Protein AF-A0A6P0I7K1-F1 (afdb_monomer)

pLDDT: mean 80.72, std 12.75, range [43.94, 95.06]

Solvent-accessible surface area (backbone atoms only — not comparable to full-atom values): 6770 Å² total; per-residue (Å²): 132,90,83,74,76,54,41,80,51,86,54,91,37,65,78,42,95,70,27,86,40,52,50,43,31,35,32,79,41,82,53,96,94,42,81,44,78,50,75,46,79,45,65,73,57,93,72,68,63,41,82,54,90,97,39,82,40,68,30,64,71,63,55,53,64,35,42,68,61,74,46,68,66,70,80,40,59,59,54,46,46,39,50,54,33,46,75,72,73,40,72,49,79,89,34,74,62,64,74,57,56,68,85,71,73,82,120

F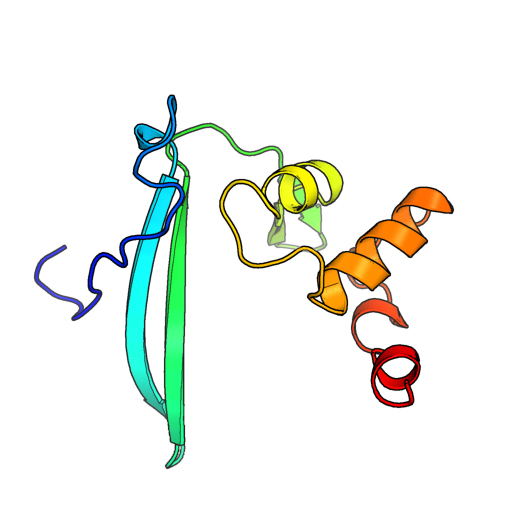oldseek 3Di:
DVPDQWDWDDDPQCPDVVNVQKTKTWDWDDDPNDIDIDIDIDGPDDFDWDDDPPDTHGQLVSVLVCAPNPDDHCPPLLSVQCVVCVVVVHHSVVDPCSVVSVVVVPD

Radius of gyration: 16.02 Å; Cα contacts (8 Å, |Δi|>4): 113; chains: 1; bounding box: 46×35×35 Å

Nearest PDB structures (foldseek):
  5dpq-assembly1_B  TM=4.638E-01  e=3.036E+00  Homo sapiens
  6on7-assembly1_B  TM=4.688E-01  e=3.896E+00  Homo sapiens
  6vis-assembly1_A  TM=4.528E-01  e=4.146E+00  Homo sapiens
  4azr-assembly1_B  TM=5.007E-01  e=5.661E+00  Homo sapiens

Mean predicted aligned error: 8.36 Å

Structure (mmCIF, N/CA/C/O backbone):
data_AF-A0A6P0I7K1-F1
#
_entry.id   AF-A0A6P0I7K1-F1
#
loop_
_atom_site.group_PDB
_atom_site.id
_atom_site.type_symbol
_atom_site.label_atom_id
_atom_site.label_alt_id
_atom_site.label_comp_id
_atom_site.label_asym_id
_atom_site.label_entity_id
_atom_site.label_seq_id
_atom_site.pdbx_PDB_ins_code
_atom_site.Cartn_x
_atom_site.Cartn_y
_atom_site.Cartn_z
_atom_site.occupancy
_atom_site.B_iso_or_equiv
_atom_site.auth_seq_id
_atom_site.auth_comp_id
_atom_site.auth_asym_id
_atom_site.auth_atom_id
_atom_site.pdbx_PDB_model_num
ATOM 1 N N . MET A 1 1 ? 24.216 1.024 4.345 1.00 49.28 1 MET A N 1
ATOM 2 C CA . MET A 1 1 ? 23.669 0.496 3.074 1.00 49.28 1 MET A CA 1
ATOM 3 C C . MET A 1 1 ? 24.396 1.070 1.844 1.00 49.28 1 MET A C 1
ATOM 5 O O . MET A 1 1 ? 23.764 1.685 1.002 1.00 49.28 1 MET A O 1
ATOM 9 N N . LYS A 1 2 ? 25.719 0.882 1.702 1.00 43.94 2 LYS A N 1
ATOM 10 C CA . LYS A 1 2 ? 26.459 1.261 0.471 1.00 43.94 2 LYS A CA 1
ATOM 11 C C . LYS A 1 2 ? 26.661 0.089 -0.506 1.00 43.94 2 LYS A C 1
ATOM 13 O O . LYS A 1 2 ? 27.253 0.272 -1.555 1.00 43.94 2 LYS A O 1
ATOM 18 N N . GLN A 1 3 ? 26.186 -1.108 -0.157 1.00 48.81 3 GLN A N 1
ATOM 19 C CA . GLN A 1 3 ? 26.630 -2.366 -0.771 1.00 48.81 3 GLN A CA 1
ATOM 20 C C . GLN A 1 3 ? 25.559 -3.095 -1.600 1.00 48.81 3 GLN A C 1
ATOM 22 O O . GLN A 1 3 ? 25.826 -4.188 -2.075 1.00 48.81 3 GLN A O 1
ATOM 27 N N . GLN A 1 4 ? 24.351 -2.537 -1.768 1.00 60.28 4 GLN A N 1
ATOM 28 C CA . GLN A 1 4 ? 23.244 -3.250 -2.434 1.00 60.28 4 GLN A CA 1
ATOM 29 C C . GLN A 1 4 ? 22.587 -2.504 -3.610 1.00 60.28 4 GLN A C 1
ATOM 31 O O . GLN A 1 4 ? 21.576 -2.986 -4.108 1.00 60.28 4 GLN A O 1
ATOM 36 N N . GLU A 1 5 ? 23.148 -1.390 -4.096 1.00 78.81 5 GLU A N 1
ATOM 37 C CA . GLU A 1 5 ? 22.608 -0.600 -5.235 1.00 78.81 5 GLU A CA 1
ATOM 38 C C . GLU A 1 5 ? 21.158 -0.105 -5.040 1.00 78.81 5 GLU A C 1
ATOM 40 O O . GLU A 1 5 ? 20.478 0.255 -5.994 1.00 78.81 5 GLU A O 1
ATOM 45 N N . TYR A 1 6 ? 20.661 -0.097 -3.802 1.00 85.44 6 TYR A N 1
ATOM 46 C CA . TYR A 1 6 ? 19.389 0.530 -3.467 1.00 85.44 6 TYR A CA 1
ATOM 47 C C . TYR A 1 6 ? 19.594 2.030 -3.288 1.00 85.44 6 TYR A C 1
ATOM 49 O O . TYR A 1 6 ? 20.384 2.461 -2.443 1.00 85.44 6 TYR A O 1
ATOM 57 N N . GLU A 1 7 ? 18.843 2.821 -4.042 1.00 87.00 7 GLU A N 1
ATOM 58 C CA . GLU A 1 7 ? 18.906 4.277 -3.989 1.00 87.00 7 GLU A CA 1
ATOM 59 C C . GLU A 1 7 ? 17.716 4.841 -3.221 1.00 87.00 7 GLU A C 1
ATOM 61 O O . GLU A 1 7 ? 16.569 4.415 -3.411 1.00 87.00 7 GLU A O 1
ATOM 66 N N . LYS A 1 8 ? 17.981 5.827 -2.350 1.00 85.06 8 LYS A N 1
ATOM 67 C CA . LYS A 1 8 ? 16.907 6.544 -1.660 1.00 85.06 8 LYS A CA 1
ATOM 68 C C . LYS A 1 8 ? 16.056 7.250 -2.710 1.00 85.06 8 LYS A C 1
ATOM 70 O O . LYS A 1 8 ? 16.535 8.117 -3.435 1.00 85.06 8 LYS A O 1
ATOM 75 N N . THR A 1 9 ? 14.781 6.890 -2.761 1.00 81.94 9 THR A N 1
ATOM 76 C CA . THR A 1 9 ? 13.812 7.502 -3.664 1.00 81.94 9 THR A CA 1
ATOM 77 C C . THR A 1 9 ? 13.040 8.559 -2.900 1.00 81.94 9 THR A C 1
ATOM 79 O O . THR A 1 9 ? 12.240 8.241 -2.024 1.00 81.94 9 THR A O 1
ATOM 82 N N . TRP A 1 10 ? 13.280 9.820 -3.246 1.00 78.06 10 TRP A N 1
ATOM 83 C CA . TRP A 1 10 ? 12.545 10.939 -2.676 1.00 78.06 10 TRP A CA 1
ATOM 84 C C . TRP A 1 10 ? 11.115 10.953 -3.208 1.00 78.06 10 TRP A C 1
ATOM 86 O O . TRP A 1 10 ? 10.870 10.957 -4.415 1.00 78.06 10 TRP A O 1
ATOM 96 N N . THR A 1 11 ? 10.164 10.965 -2.291 1.00 70.12 11 THR A N 1
ATOM 97 C CA . THR A 1 11 ? 8.738 11.096 -2.559 1.00 70.12 11 THR A CA 1
ATOM 98 C C . THR A 1 11 ? 8.283 12.514 -2.218 1.00 70.12 11 THR A C 1
ATOM 100 O O . THR A 1 11 ? 8.938 13.251 -1.478 1.00 70.12 11 THR A O 1
ATOM 103 N N . ARG A 1 12 ? 7.106 12.915 -2.712 1.00 67.38 12 ARG A N 1
ATOM 104 C CA . ARG A 1 12 ? 6.488 14.201 -2.332 1.00 67.38 12 ARG A CA 1
ATOM 105 C C . ARG A 1 12 ? 6.181 14.311 -0.829 1.00 67.38 12 ARG A C 1
ATOM 107 O O . ARG A 1 12 ? 5.914 15.402 -0.342 1.00 67.38 12 ARG A O 1
ATOM 114 N N . PHE A 1 13 ? 6.215 13.189 -0.114 1.00 66.44 13 PHE A N 1
ATOM 115 C CA . PHE A 1 13 ? 5.845 13.069 1.290 1.00 66.44 13 PHE A CA 1
ATOM 116 C C . PHE A 1 13 ? 7.033 13.236 2.239 1.00 66.44 13 PHE A C 1
ATOM 118 O O . PHE A 1 13 ? 6.836 13.538 3.412 1.00 66.44 13 PHE A O 1
ATOM 125 N N . ASP A 1 14 ? 8.267 13.156 1.728 1.00 70.12 14 ASP A N 1
ATOM 126 C CA . ASP A 1 14 ? 9.493 13.383 2.506 1.00 70.12 14 ASP A CA 1
ATOM 127 C C . ASP A 1 14 ? 9.588 14.810 3.091 1.00 70.12 14 ASP A C 1
ATOM 129 O O . ASP A 1 14 ? 10.398 15.069 3.980 1.00 70.12 14 ASP A O 1
ATOM 133 N N . ARG A 1 15 ? 8.757 15.747 2.611 1.00 67.44 15 ARG A N 1
ATOM 134 C CA . ARG A 1 15 ? 8.710 17.150 3.062 1.00 67.44 15 ARG A CA 1
ATOM 135 C C . ARG A 1 15 ? 7.595 17.451 4.071 1.00 67.44 15 ARG A C 1
ATOM 137 O O . ARG A 1 15 ? 7.504 18.586 4.529 1.00 67.44 15 ARG A O 1
ATOM 144 N N . LEU A 1 16 ? 6.731 16.485 4.385 1.00 65.50 16 LEU A N 1
ATOM 145 C CA . LEU A 1 16 ? 5.617 16.692 5.314 1.00 65.50 16 LEU A CA 1
ATOM 146 C C . LEU A 1 16 ? 6.073 16.541 6.778 1.00 65.50 16 LEU A C 1
ATOM 148 O O . LEU A 1 16 ? 6.974 15.747 7.054 1.00 65.50 16 LEU A O 1
ATOM 152 N N . PRO A 1 17 ? 5.453 17.253 7.738 1.00 55.19 17 PRO A N 1
ATOM 153 C CA . PRO A 1 17 ? 5.686 17.013 9.161 1.00 55.19 17 PRO A CA 1
ATOM 154 C C . PRO A 1 17 ? 5.472 15.527 9.498 1.00 55.19 17 PRO A C 1
ATOM 156 O O . PRO A 1 17 ? 4.441 14.958 9.151 1.00 55.19 17 PRO A O 1
ATOM 159 N N . GLY A 1 18 ? 6.459 14.885 10.133 1.00 59.09 18 GLY A N 1
ATOM 160 C CA . GLY A 1 18 ? 6.447 13.437 10.398 1.00 59.09 18 GLY A CA 1
ATOM 161 C C . GLY A 1 18 ? 7.107 12.564 9.318 1.00 59.09 18 GLY A C 1
ATOM 162 O O . GLY A 1 18 ? 7.113 11.340 9.455 1.00 59.09 18 GLY A O 1
ATOM 163 N N . SER A 1 19 ? 7.716 13.149 8.279 1.00 58.34 19 SER A N 1
ATOM 164 C CA . SER A 1 19 ? 8.386 12.417 7.188 1.00 58.34 19 SER A CA 1
ATOM 165 C C . SER A 1 19 ? 9.568 11.536 7.613 1.00 58.34 19 SER A C 1
ATOM 167 O O . SER A 1 19 ? 9.921 10.607 6.893 1.00 58.34 19 SER A O 1
ATOM 169 N N . ASN A 1 20 ? 10.129 11.747 8.807 1.00 60.47 20 ASN A N 1
ATOM 170 C CA . ASN A 1 20 ? 11.183 10.894 9.370 1.00 60.47 20 ASN A CA 1
ATOM 171 C C . ASN A 1 20 ? 10.700 9.476 9.735 1.00 60.47 20 ASN A C 1
ATOM 173 O O . ASN A 1 20 ? 11.513 8.626 10.085 1.00 60.47 20 ASN A O 1
ATOM 177 N N . THR A 1 21 ? 9.393 9.215 9.673 1.00 70.50 21 THR A N 1
ATOM 178 C CA . THR A 1 21 ? 8.795 7.910 10.001 1.00 70.50 21 THR A CA 1
ATOM 179 C C . THR A 1 21 ? 8.820 6.919 8.840 1.00 70.50 21 THR A C 1
ATOM 181 O O . THR A 1 21 ? 8.462 5.757 9.027 1.00 70.50 21 THR A O 1
ATOM 184 N N . PHE A 1 22 ? 9.225 7.355 7.642 1.00 76.62 22 PHE A N 1
ATOM 185 C CA . PHE A 1 22 ? 9.185 6.545 6.431 1.00 76.62 22 PHE A CA 1
ATOM 186 C C . PHE A 1 22 ? 10.388 6.811 5.525 1.00 76.62 22 PHE A C 1
ATOM 188 O O . PHE A 1 22 ? 10.861 7.938 5.397 1.00 76.62 22 PHE A O 1
ATOM 195 N N . SER A 1 23 ? 10.894 5.780 4.858 1.00 80.44 23 SER A N 1
ATOM 196 C CA . SER A 1 23 ? 11.902 5.927 3.807 1.00 80.44 23 SER A CA 1
ATOM 197 C C . SER A 1 23 ? 11.722 4.863 2.736 1.00 80.44 23 SER A C 1
ATOM 199 O O . SER A 1 23 ? 11.659 3.674 3.043 1.00 80.44 23 SER A O 1
ATOM 201 N N . ARG A 1 24 ? 11.692 5.294 1.471 1.00 84.81 24 ARG A N 1
ATOM 202 C CA . ARG A 1 24 ? 11.649 4.401 0.312 1.00 84.81 24 ARG A CA 1
ATOM 203 C C . ARG A 1 24 ? 13.018 4.288 -0.338 1.00 84.81 24 ARG A C 1
ATOM 205 O O . ARG A 1 24 ? 13.659 5.289 -0.665 1.00 84.81 24 ARG A O 1
ATOM 212 N N . TYR A 1 25 ? 13.407 3.057 -0.616 1.00 88.38 25 TYR A N 1
ATOM 213 C CA . TYR A 1 25 ? 14.562 2.728 -1.430 1.00 88.38 25 TYR A CA 1
ATOM 214 C C . TYR A 1 25 ? 14.111 1.925 -2.637 1.00 88.38 25 TYR A C 1
ATOM 216 O O . TYR A 1 25 ? 13.207 1.097 -2.532 1.00 88.38 25 TYR A O 1
ATOM 224 N N . THR A 1 26 ? 14.717 2.163 -3.794 1.00 89.75 26 THR A N 1
ATOM 225 C CA . THR A 1 26 ? 14.402 1.375 -4.986 1.00 89.75 26 THR A CA 1
ATOM 226 C C . THR A 1 26 ? 15.662 0.882 -5.665 1.00 89.75 26 THR A C 1
ATOM 228 O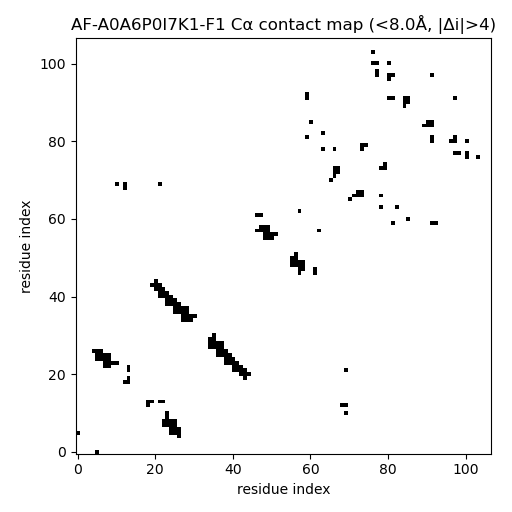 O . THR A 1 26 ? 16.725 1.489 -5.542 1.00 89.75 26 THR A O 1
ATOM 231 N N . LYS A 1 27 ? 15.533 -0.259 -6.333 1.00 90.88 27 LYS A N 1
ATOM 232 C CA . LYS A 1 27 ? 16.584 -0.878 -7.131 1.00 90.88 27 LYS A CA 1
ATOM 233 C C . LYS A 1 27 ? 15.962 -1.416 -8.410 1.00 90.88 27 LYS A C 1
ATOM 235 O O . LYS A 1 27 ? 14.898 -2.029 -8.361 1.00 90.88 27 LYS A O 1
ATOM 240 N N . ILE A 1 28 ? 16.618 -1.201 -9.542 1.00 89.56 28 ILE A N 1
ATOM 241 C CA . ILE A 1 28 ? 16.246 -1.834 -10.809 1.00 89.56 28 ILE A CA 1
ATOM 242 C C . ILE A 1 28 ? 17.126 -3.071 -10.971 1.00 89.56 28 ILE A C 1
ATOM 244 O O . ILE A 1 28 ? 18.345 -2.979 -10.851 1.00 89.56 28 ILE A O 1
ATOM 248 N N . VAL A 1 29 ? 16.512 -4.229 -11.204 1.00 90.94 29 VAL A N 1
ATOM 249 C CA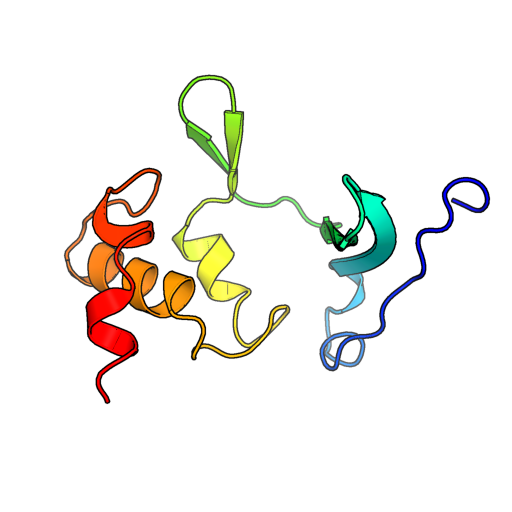 . VAL A 1 29 ? 17.210 -5.505 -11.387 1.00 90.94 29 VAL A CA 1
ATOM 250 C C . VAL A 1 29 ? 16.814 -6.139 -12.718 1.00 90.94 29 VAL A C 1
ATOM 252 O O . VAL A 1 29 ? 15.630 -6.126 -13.060 1.00 90.94 29 VAL A O 1
ATOM 255 N N . PRO A 1 30 ? 17.762 -6.703 -13.481 1.00 89.81 30 PRO A N 1
ATOM 256 C CA . PRO A 1 30 ? 17.423 -7.548 -14.612 1.00 89.81 30 PRO A CA 1
ATOM 257 C C . PRO A 1 30 ? 16.871 -8.886 -14.101 1.00 89.81 30 PRO A C 1
ATOM 259 O O . PRO A 1 30 ? 17.487 -9.536 -13.255 1.00 89.81 30 PRO A O 1
ATOM 262 N N . LEU A 1 31 ? 15.719 -9.308 -14.615 1.00 89.62 31 LEU A N 1
ATOM 263 C CA . LEU A 1 31 ? 15.101 -10.594 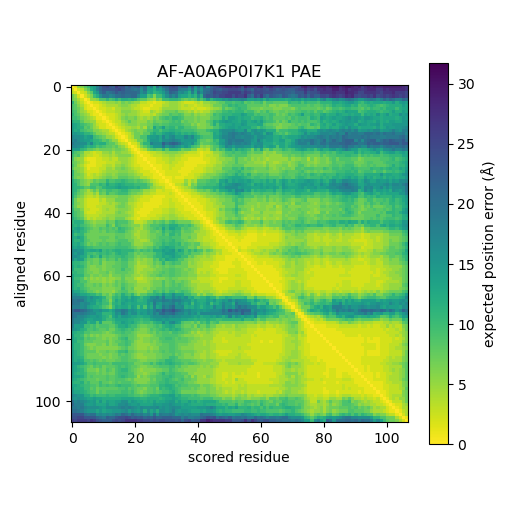-14.305 1.00 89.62 31 LEU A CA 1
ATOM 264 C C . LEU A 1 31 ? 14.455 -11.159 -15.572 1.00 89.62 31 LEU A C 1
ATOM 266 O O . LEU A 1 31 ? 13.599 -10.517 -16.165 1.00 89.62 31 LEU A O 1
ATOM 270 N N . ALA A 1 32 ? 14.872 -12.360 -15.984 1.00 87.75 32 ALA A N 1
ATOM 271 C CA . ALA A 1 32 ? 14.294 -13.089 -17.121 1.00 87.75 32 ALA A CA 1
ATOM 272 C C . ALA A 1 32 ? 14.204 -12.291 -18.447 1.00 87.75 32 ALA A C 1
ATOM 274 O O . ALA A 1 32 ? 13.278 -12.481 -19.225 1.00 87.75 32 ALA A O 1
ATOM 275 N N . GLY A 1 33 ? 15.177 -11.415 -18.721 1.00 90.31 33 GLY A N 1
ATOM 276 C CA . GLY A 1 33 ? 15.194 -10.583 -19.934 1.00 90.31 33 GLY A CA 1
ATOM 277 C C . GLY A 1 33 ? 14.415 -9.267 -19.818 1.00 90.31 33 GLY A C 1
ATOM 278 O O . GLY A 1 33 ? 14.448 -8.467 -20.748 1.00 90.31 33 GLY A O 1
ATOM 279 N N . GLU A 1 34 ? 13.787 -9.006 -18.672 1.00 91.31 34 GLU A N 1
ATOM 280 C CA . GLU A 1 34 ? 13.092 -7.756 -18.362 1.00 91.31 34 GLU A CA 1
ATOM 281 C C . GLU A 1 34 ? 13.805 -6.984 -17.243 1.00 91.31 34 GLU A C 1
ATOM 283 O O . GLU A 1 34 ? 14.671 -7.513 -16.540 1.00 91.31 34 GLU A O 1
ATOM 288 N N . THR A 1 35 ? 13.443 -5.713 -17.060 1.00 89.19 35 THR A N 1
ATOM 289 C CA . THR A 1 35 ? 13.881 -4.908 -15.916 1.00 89.19 35 THR A CA 1
ATOM 290 C C . THR A 1 35 ? 12.755 -4.794 -14.898 1.00 89.19 35 THR A C 1
ATOM 292 O O . THR A 1 35 ? 11.667 -4.299 -15.182 1.00 89.19 35 THR A O 1
ATOM 295 N N . VAL A 1 36 ? 13.024 -5.236 -13.673 1.00 89.38 36 VAL A N 1
ATOM 296 C CA . VAL A 1 36 ? 12.075 -5.182 -12.561 1.00 89.38 36 VAL A CA 1
ATOM 297 C C . VAL A 1 36 ? 12.522 -4.113 -11.576 1.00 89.38 36 VAL A C 1
ATOM 299 O O . VAL A 1 36 ? 13.687 -4.049 -11.188 1.00 89.38 36 VAL A O 1
ATOM 302 N N . LYS A 1 37 ? 11.585 -3.274 -11.133 1.00 87.69 37 LYS A N 1
ATOM 303 C CA . LYS A 1 37 ? 11.821 -2.318 -10.050 1.00 87.69 37 LYS A CA 1
ATOM 304 C C . LYS A 1 37 ? 11.431 -2.942 -8.714 1.00 87.69 37 LYS A C 1
ATOM 306 O O . LYS A 1 37 ? 10.251 -3.139 -8.437 1.00 87.69 37 LYS A O 1
ATOM 311 N N . VAL A 1 38 ? 12.417 -3.187 -7.861 1.00 88.38 38 VAL A N 1
ATOM 312 C CA . VAL A 1 38 ? 12.210 -3.575 -6.464 1.00 88.38 38 VAL A CA 1
ATOM 313 C C . VAL A 1 38 ? 12.064 -2.309 -5.627 1.00 88.38 38 VAL A C 1
ATOM 315 O O . VAL A 1 38 ? 12.891 -1.398 -5.717 1.00 88.38 38 VAL A O 1
ATOM 318 N N . MET A 1 39 ? 11.007 -2.235 -4.820 1.00 86.12 39 MET A N 1
ATOM 319 C CA . MET A 1 39 ? 10.766 -1.131 -3.889 1.00 86.12 39 MET A CA 1
ATOM 320 C C . MET A 1 39 ? 10.795 -1.657 -2.458 1.00 86.12 39 MET A C 1
ATOM 322 O O . MET A 1 39 ? 10.117 -2.632 -2.143 1.00 86.12 39 MET A O 1
ATOM 326 N N . LEU A 1 40 ? 11.582 -1.004 -1.608 1.00 85.06 40 LEU A N 1
ATOM 327 C CA . LEU A 1 40 ? 11.684 -1.278 -0.184 1.00 85.06 40 LEU A CA 1
ATOM 328 C C . LEU A 1 40 ? 11.186 -0.063 0.591 1.00 85.06 40 LEU A C 1
ATOM 330 O O . LEU A 1 40 ? 11.762 1.020 0.494 1.00 85.06 40 LEU A O 1
ATOM 334 N N . ASP A 1 41 ? 10.148 -0.284 1.383 1.00 80.12 41 ASP A N 1
ATOM 335 C CA . ASP A 1 41 ? 9.525 0.722 2.228 1.00 80.12 41 ASP A CA 1
ATOM 336 C C . ASP A 1 41 ? 9.851 0.437 3.688 1.00 80.12 41 ASP A C 1
ATOM 338 O O . ASP A 1 41 ? 9.515 -0.622 4.218 1.00 80.12 41 ASP A O 1
ATOM 342 N N . ILE A 1 42 ? 10.541 1.378 4.324 1.00 80.88 42 ILE A N 1
ATOM 343 C CA . ILE A 1 42 ? 10.992 1.265 5.707 1.00 80.88 42 ILE A CA 1
ATOM 344 C C . ILE A 1 42 ? 10.160 2.215 6.554 1.00 80.88 42 ILE A C 1
ATOM 346 O O . ILE A 1 42 ? 10.184 3.425 6.331 1.00 80.88 42 ILE A O 1
ATOM 350 N N . PHE A 1 43 ? 9.465 1.661 7.541 1.00 77.88 43 PHE A N 1
ATOM 351 C CA . PHE A 1 43 ? 8.744 2.408 8.564 1.00 77.88 43 PHE A CA 1
ATOM 352 C C . PHE A 1 43 ? 9.582 2.415 9.843 1.00 77.88 43 PHE A C 1
ATOM 354 O O . PHE A 1 43 ? 10.094 1.375 10.252 1.00 77.88 43 PHE A O 1
ATOM 361 N N . VAL A 1 44 ? 9.768 3.591 10.439 1.00 77.19 44 VAL A N 1
ATOM 362 C CA . VAL A 1 44 ? 10.548 3.769 11.681 1.00 77.19 44 VAL A CA 1
ATOM 363 C C . VAL A 1 44 ? 9.648 3.665 12.922 1.00 77.19 44 VAL A C 1
ATOM 365 O O . VAL A 1 44 ? 10.128 3.484 14.035 1.00 77.19 44 VAL A O 1
ATOM 368 N N . GLU A 1 45 ? 8.335 3.755 12.724 1.00 77.94 45 GLU A N 1
ATOM 369 C CA . GLU A 1 45 ? 7.298 3.579 13.740 1.00 77.94 45 GLU A CA 1
ATOM 370 C C . GLU A 1 45 ? 6.759 2.141 13.751 1.00 77.94 45 GLU A C 1
ATOM 372 O O . GLU A 1 45 ? 6.835 1.434 12.742 1.00 77.94 45 GLU A O 1
ATOM 377 N N . GLU A 1 46 ? 6.203 1.702 14.885 1.00 80.19 46 GLU A N 1
ATOM 378 C CA . GLU A 1 46 ? 5.477 0.433 14.927 1.00 80.19 46 GLU A CA 1
ATOM 379 C C . GLU A 1 46 ? 4.268 0.492 13.993 1.00 80.19 46 GLU A C 1
ATOM 381 O O . GLU A 1 46 ? 3.436 1.398 14.058 1.00 80.19 46 GLU A O 1
ATOM 386 N N . VAL A 1 47 ? 4.173 -0.507 13.120 1.00 83.31 47 VAL A N 1
ATOM 387 C CA . VAL A 1 47 ? 3.081 -0.643 12.164 1.00 83.31 47 VAL A CA 1
ATOM 388 C C . VAL A 1 47 ? 2.126 -1.725 12.668 1.00 83.31 47 VAL A C 1
ATOM 390 O O . VAL A 1 47 ? 2.573 -2.848 12.919 1.00 83.31 47 VAL A O 1
ATOM 393 N N . PRO A 1 48 ? 0.816 -1.443 12.789 1.00 90.12 48 PRO A N 1
ATOM 394 C CA . PRO A 1 48 ? -0.177 -2.464 13.089 1.00 90.12 48 PRO A CA 1
ATOM 395 C C . PRO A 1 48 ? -0.099 -3.612 12.081 1.00 90.12 48 PRO A C 1
ATOM 397 O O . PRO A 1 48 ? -0.153 -3.402 10.866 1.00 90.12 48 PRO A O 1
ATOM 400 N N . THR A 1 49 ? 0.023 -4.841 12.581 1.00 92.44 49 THR A N 1
ATOM 401 C CA . THR A 1 49 ? 0.075 -6.049 11.751 1.00 92.44 49 THR A CA 1
ATOM 402 C C . THR A 1 49 ? -0.952 -7.075 12.199 1.00 92.44 49 THR A C 1
ATOM 404 O O . THR A 1 49 ? -1.353 -7.131 13.360 1.00 92.44 49 THR A O 1
ATOM 407 N N . ILE A 1 50 ? -1.362 -7.915 11.257 1.00 93.00 50 ILE A N 1
ATOM 408 C CA . ILE A 1 50 ? -2.209 -9.083 11.466 1.00 93.00 50 ILE A CA 1
ATOM 409 C C . ILE A 1 50 ? -1.476 -10.339 10.987 1.00 93.00 50 ILE A C 1
ATOM 411 O O . ILE A 1 50 ? -0.638 -10.292 10.081 1.00 93.00 50 ILE A O 1
ATOM 415 N N . LYS A 1 51 ? -1.781 -11.486 11.599 1.00 94.25 51 LYS A N 1
ATOM 416 C CA . LYS A 1 51 ? -1.251 -12.785 11.169 1.00 94.25 51 LYS A CA 1
ATOM 417 C C . LYS A 1 51 ? -2.114 -13.364 10.056 1.00 94.25 51 LYS A C 1
ATOM 419 O O . LYS A 1 51 ? -3.327 -13.476 10.198 1.00 94.25 51 LYS A O 1
ATOM 424 N N . VAL A 1 52 ? -1.473 -13.743 8.955 1.00 91.56 52 VAL A N 1
ATOM 425 C CA . VAL A 1 52 ? -2.117 -14.326 7.775 1.00 91.56 52 VAL A CA 1
ATOM 426 C C . VAL A 1 52 ? -1.282 -15.525 7.355 1.00 91.56 52 VAL A C 1
ATOM 428 O O . VAL A 1 52 ? -0.179 -15.375 6.826 1.00 91.56 52 VAL A O 1
ATOM 431 N N . ASN A 1 53 ? -1.788 -16.731 7.611 1.00 89.12 53 ASN A N 1
ATOM 432 C CA . ASN A 1 53 ? -0.986 -17.957 7.562 1.00 89.12 53 ASN A CA 1
ATOM 433 C C . ASN A 1 53 ? 0.306 -17.780 8.395 1.00 89.12 53 ASN A C 1
ATOM 435 O O . ASN A 1 53 ? 0.247 -17.396 9.560 1.00 89.12 53 ASN A O 1
ATOM 439 N N . ASN A 1 54 ? 1.473 -17.987 7.775 1.00 91.75 54 ASN A N 1
ATOM 440 C CA . ASN A 1 54 ? 2.792 -17.861 8.396 1.00 91.75 54 ASN A CA 1
ATOM 441 C C . ASN A 1 54 ? 3.433 -16.476 8.196 1.00 91.75 54 ASN A C 1
ATOM 443 O O . ASN A 1 54 ? 4.606 -16.293 8.516 1.00 91.75 54 ASN A O 1
ATOM 447 N N . PHE A 1 55 ? 2.687 -15.499 7.672 1.00 89.69 55 PHE A N 1
ATOM 448 C CA . PHE A 1 55 ? 3.184 -14.148 7.418 1.00 89.69 55 PHE A CA 1
ATOM 449 C C . PHE A 1 55 ? 2.574 -13.139 8.396 1.00 89.69 55 PHE A C 1
ATOM 451 O O . PHE A 1 55 ? 1.396 -13.218 8.751 1.00 89.69 55 PHE A O 1
ATOM 458 N N . SER A 1 56 ? 3.384 -12.167 8.822 1.00 90.31 56 SER A N 1
ATOM 459 C CA . SER A 1 56 ? 2.880 -10.918 9.398 1.00 90.31 56 SER A CA 1
ATOM 460 C C . SER A 1 56 ? 2.611 -9.951 8.252 1.00 90.31 56 SER A C 1
ATOM 462 O O . SER A 1 56 ? 3.527 -9.623 7.500 1.00 90.31 56 SER A O 1
ATOM 464 N N . VAL A 1 57 ? 1.366 -9.512 8.115 1.00 90.31 57 VAL A N 1
ATOM 465 C CA . VAL A 1 57 ? 0.941 -8.568 7.077 1.00 90.31 57 VAL A CA 1
ATOM 466 C C . VAL A 1 57 ? 0.483 -7.288 7.759 1.00 90.31 57 VAL A C 1
ATOM 468 O O . VAL A 1 57 ? -0.081 -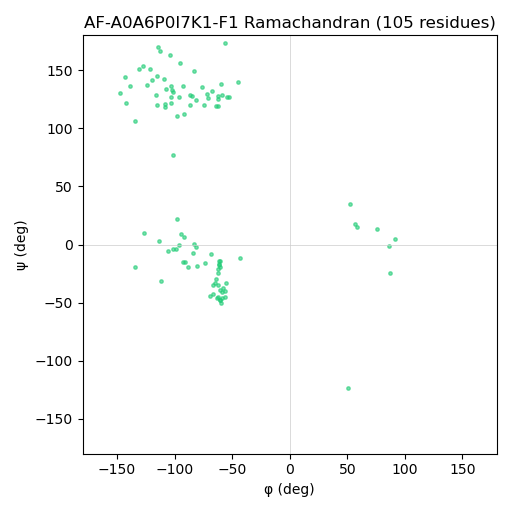7.344 8.848 1.00 90.31 57 VAL A O 1
ATOM 471 N N . VAL A 1 58 ? 0.729 -6.134 7.144 1.00 88.31 58 VAL A N 1
ATOM 472 C CA . VAL A 1 58 ? 0.216 -4.853 7.647 1.00 88.31 58 VAL A CA 1
ATOM 473 C C . VAL A 1 58 ? -1.311 -4.898 7.700 1.00 88.31 58 VAL A C 1
ATOM 475 O O . VAL A 1 58 ? -1.954 -5.420 6.788 1.00 88.31 58 VAL A O 1
ATOM 478 N N . GLU A 1 59 ? -1.892 -4.372 8.775 1.00 91.88 59 GLU A N 1
ATOM 479 C CA . GLU A 1 59 ? -3.344 -4.290 8.912 1.00 91.88 59 GLU A CA 1
ATOM 480 C C . GLU A 1 59 ? -3.933 -3.462 7.746 1.00 91.88 59 GLU A C 1
ATOM 482 O O . GLU A 1 59 ? -3.436 -2.367 7.468 1.00 91.88 59 GLU A O 1
ATOM 487 N N . PRO A 1 60 ? -4.952 -3.965 7.017 1.00 91.12 60 PRO A N 1
ATOM 488 C CA . PRO A 1 60 ? -5.414 -3.329 5.784 1.00 91.12 60 PRO A CA 1
ATOM 489 C C . PRO A 1 60 ? -5.884 -1.882 5.934 1.00 91.12 60 PRO A C 1
ATOM 491 O O . PRO A 1 60 ? -5.571 -1.063 5.071 1.00 91.12 60 PRO A O 1
ATOM 494 N N . LYS A 1 61 ? -6.617 -1.538 7.001 1.00 88.94 61 LYS A N 1
ATOM 495 C CA . LYS A 1 61 ? -7.102 -0.162 7.199 1.00 88.94 61 LYS A CA 1
ATOM 496 C C . LYS A 1 61 ? -5.940 0.793 7.452 1.00 88.94 61 LYS A C 1
ATOM 498 O O . LYS A 1 61 ? -5.906 1.872 6.859 1.00 88.94 61 LYS A O 1
ATOM 503 N N . PHE A 1 62 ? -4.972 0.385 8.269 1.00 86.44 62 PHE A N 1
ATOM 504 C CA . PHE A 1 62 ? -3.742 1.130 8.489 1.00 86.44 62 PHE A CA 1
ATOM 505 C C . PHE A 1 62 ? -2.980 1.302 7.177 1.00 86.44 62 PHE A C 1
ATOM 507 O O . PHE A 1 62 ? -2.662 2.431 6.816 1.00 86.44 62 PHE A O 1
ATOM 514 N N . LEU A 1 63 ? -2.760 0.223 6.418 1.00 85.38 63 LEU A N 1
ATOM 515 C CA . LEU A 1 63 ? -2.068 0.294 5.130 1.00 85.38 63 LEU A CA 1
ATOM 516 C C . LEU A 1 63 ? -2.749 1.282 4.173 1.00 85.38 63 LEU A C 1
ATOM 518 O O . LEU A 1 63 ? -2.069 2.107 3.568 1.00 85.38 63 LEU A O 1
ATOM 522 N N . LEU A 1 64 ? -4.081 1.247 4.070 1.00 85.56 64 LEU A N 1
ATOM 523 C CA . LEU A 1 64 ? -4.843 2.180 3.236 1.00 85.56 64 LEU A CA 1
ATOM 524 C C . LEU A 1 64 ? -4.739 3.630 3.714 1.00 85.56 64 LEU A C 1
ATOM 526 O O . LEU A 1 64 ? -4.673 4.526 2.878 1.00 85.56 64 LEU A O 1
ATOM 530 N N . SER A 1 65 ? -4.634 3.874 5.024 1.00 81.00 65 SER A N 1
ATOM 531 C CA . SER A 1 65 ? -4.395 5.227 5.554 1.00 81.00 65 SER A CA 1
ATOM 532 C C . SER A 1 65 ? -3.057 5.827 5.097 1.00 81.00 65 SER A C 1
ATOM 534 O O . SER A 1 65 ? -2.894 7.046 5.079 1.00 81.00 65 SER A O 1
ATOM 536 N N . LEU A 1 66 ? -2.103 4.987 4.674 1.00 76.94 66 LEU A N 1
ATOM 537 C CA . LEU A 1 66 ? -0.827 5.429 4.112 1.00 76.94 66 LEU A CA 1
ATOM 538 C C . LEU A 1 66 ? -0.942 5.827 2.631 1.00 76.94 66 LEU A C 1
ATOM 540 O O . LEU A 1 66 ? -0.064 6.525 2.112 1.00 76.94 66 LEU A O 1
ATOM 544 N N . TYR A 1 67 ? -1.994 5.412 1.920 1.00 72.94 67 TYR A N 1
ATOM 545 C CA . TYR A 1 67 ? -2.228 5.830 0.537 1.00 72.94 67 TYR A CA 1
ATOM 546 C C . TYR A 1 67 ? -2.772 7.262 0.497 1.00 72.94 67 TYR A C 1
ATOM 548 O O . TYR A 1 67 ? -3.592 7.665 1.312 1.00 72.94 67 TYR A O 1
ATOM 556 N N . GLY A 1 68 ? -2.242 8.080 -0.415 1.00 61.50 68 GLY A N 1
ATOM 557 C CA . GLY A 1 68 ? -2.511 9.523 -0.448 1.00 61.50 68 GLY A CA 1
ATOM 558 C C . GLY A 1 68 ? -1.577 10.369 0.431 1.00 61.50 68 GLY A C 1
ATOM 559 O O . GLY A 1 68 ? -1.332 11.519 0.067 1.00 61.50 68 GLY A O 1
ATOM 560 N N . ILE A 1 69 ? -0.980 9.793 1.490 1.00 62.47 69 ILE A N 1
ATOM 561 C CA . ILE A 1 69 ? -0.054 10.474 2.428 1.00 62.47 69 ILE A CA 1
ATOM 562 C C . ILE A 1 69 ? 1.399 9.967 2.325 1.00 62.47 69 ILE A C 1
ATOM 564 O O . ILE A 1 69 ? 2.317 10.734 2.575 1.00 62.47 69 ILE A O 1
ATOM 568 N N . LYS A 1 70 ? 1.646 8.696 1.985 1.00 59.78 70 LYS A N 1
ATOM 569 C CA . LYS A 1 70 ? 2.999 8.100 1.851 1.00 59.78 70 LYS A CA 1
ATOM 570 C C . LYS A 1 70 ? 3.164 7.244 0.578 1.00 59.78 70 LYS A C 1
ATOM 572 O O . LYS A 1 70 ? 4.280 7.051 0.097 1.00 59.78 70 LYS A O 1
ATOM 577 N N . HIS A 1 71 ? 2.065 6.788 -0.033 1.00 60.03 71 HIS A N 1
ATOM 578 C CA . HIS A 1 71 ? 2.047 6.045 -1.306 1.00 60.03 71 HIS A CA 1
ATOM 579 C C . HIS A 1 71 ? 1.355 6.815 -2.448 1.00 60.03 71 HIS A C 1
ATOM 581 O O . HIS A 1 71 ? 0.768 7.878 -2.236 1.00 60.03 71 HIS A O 1
ATOM 587 N N . SER A 1 72 ? 1.470 6.299 -3.682 1.00 57.38 72 SER A N 1
ATOM 588 C CA . SER A 1 72 ? 0.831 6.847 -4.890 1.00 57.38 72 SER A CA 1
ATOM 589 C C . SER A 1 72 ? -0.694 6.980 -4.754 1.00 57.38 72 SER A C 1
ATOM 591 O O . SER A 1 72 ? -1.283 6.544 -3.770 1.00 57.38 72 SER A O 1
ATOM 593 N N . SER A 1 73 ? -1.316 7.605 -5.760 1.00 57.44 73 SER A N 1
ATOM 594 C CA . SER A 1 73 ? -2.746 7.932 -5.812 1.00 57.44 73 SER A CA 1
ATOM 595 C C . SER A 1 73 ? -3.669 6.787 -5.364 1.00 57.44 73 SER A C 1
ATOM 597 O O . SER A 1 73 ? -3.496 5.627 -5.737 1.00 57.44 73 SER A O 1
ATOM 599 N N . ASP A 1 74 ? -4.700 7.191 -4.630 1.00 62.94 74 ASP A N 1
ATOM 600 C CA . ASP A 1 74 ? -6.002 6.549 -4.398 1.00 62.94 74 ASP A CA 1
ATOM 601 C C . ASP A 1 74 ? -6.682 5.932 -5.641 1.00 62.94 74 ASP A C 1
ATOM 603 O O . ASP A 1 74 ? -7.638 5.173 -5.514 1.00 62.94 74 ASP A O 1
ATOM 607 N N . ARG A 1 75 ? -6.180 6.212 -6.847 1.00 70.81 75 ARG A N 1
ATOM 608 C CA . ARG A 1 75 ? -6.633 5.633 -8.121 1.00 70.81 75 ARG A CA 1
ATOM 609 C C . ARG A 1 75 ? -6.059 4.248 -8.421 1.00 70.81 75 ARG A C 1
ATOM 611 O O . ARG A 1 75 ? -6.377 3.675 -9.456 1.00 70.81 75 ARG A O 1
ATOM 618 N N . CYS A 1 76 ? -5.186 3.709 -7.571 1.00 80.81 76 CYS A N 1
ATOM 619 C CA . CYS A 1 76 ? -4.718 2.334 -7.725 1.00 80.81 76 CYS A CA 1
ATOM 620 C C . CYS A 1 76 ? -5.901 1.361 -7.585 1.00 80.81 76 CYS A C 1
ATOM 622 O O . CYS A 1 76 ? -6.570 1.362 -6.554 1.00 80.81 76 CYS A O 1
ATOM 624 N N . PHE A 1 77 ? -6.125 0.490 -8.574 1.00 86.75 77 PHE A N 1
ATOM 625 C CA . PHE A 1 77 ? -7.252 -0.452 -8.550 1.00 86.75 77 PHE A CA 1
ATOM 626 C C . PHE A 1 77 ? -7.258 -1.333 -7.296 1.00 86.75 77 PHE A C 1
ATOM 628 O O . PHE A 1 77 ? -8.302 -1.516 -6.682 1.00 86.75 77 PHE A O 1
ATOM 635 N N . ALA A 1 78 ? -6.092 -1.797 -6.836 1.00 87.00 78 ALA A N 1
ATOM 636 C CA . ALA A 1 78 ? -5.995 -2.581 -5.603 1.00 87.00 78 ALA A CA 1
ATOM 637 C C . ALA A 1 78 ? -6.440 -1.791 -4.355 1.00 87.00 78 ALA A C 1
ATOM 639 O O . ALA A 1 78 ? -7.042 -2.360 -3.449 1.00 87.00 78 ALA A O 1
ATOM 640 N N . VAL A 1 79 ? -6.178 -0.479 -4.316 1.00 86.94 79 VAL A N 1
ATOM 641 C CA . VAL A 1 79 ? -6.618 0.414 -3.230 1.00 86.94 79 VAL A CA 1
ATOM 642 C C . VAL A 1 79 ? -8.134 0.592 -3.281 1.00 86.94 79 VAL A C 1
ATOM 644 O O . VAL A 1 79 ? -8.800 0.468 -2.256 1.00 86.94 79 VAL A O 1
ATOM 647 N N . GLN A 1 80 ? -8.689 0.811 -4.474 1.00 88.31 80 GLN A N 1
ATOM 648 C CA . GLN A 1 80 ? -10.132 0.967 -4.675 1.00 88.31 80 GLN A CA 1
ATOM 649 C C . GLN A 1 80 ? -10.908 -0.301 -4.298 1.00 88.31 80 GLN A C 1
ATOM 651 O O . GLN A 1 80 ? -11.877 -0.218 -3.545 1.00 88.31 80 GLN A O 1
ATOM 656 N N . ILE A 1 81 ? -10.443 -1.473 -4.743 1.00 92.06 81 ILE A N 1
ATOM 657 C CA . ILE A 1 81 ? -11.043 -2.769 -4.396 1.00 92.06 81 ILE A CA 1
ATOM 658 C C . ILE A 1 81 ? -10.993 -2.994 -2.882 1.00 92.06 81 ILE A C 1
ATOM 660 O O . ILE A 1 81 ? -12.003 -3.331 -2.266 1.00 92.06 81 ILE A O 1
ATOM 664 N N . ALA A 1 82 ? -9.837 -2.759 -2.252 1.00 92.50 82 ALA A N 1
ATOM 665 C CA . ALA A 1 82 ? -9.698 -2.924 -0.809 1.00 92.50 82 ALA A CA 1
ATOM 666 C C . ALA A 1 82 ? -10.640 -1.993 -0.025 1.00 92.50 82 ALA A C 1
ATOM 668 O O . ALA A 1 82 ? -11.230 -2.419 0.968 1.00 92.50 82 ALA A O 1
ATOM 669 N N . HIS A 1 83 ? -10.827 -0.748 -0.481 1.00 90.88 83 HIS A N 1
ATOM 670 C CA . HIS A 1 83 ? -11.799 0.170 0.113 1.00 90.88 83 HIS A CA 1
ATOM 671 C C . HIS A 1 83 ? -13.237 -0.342 -0.003 1.00 9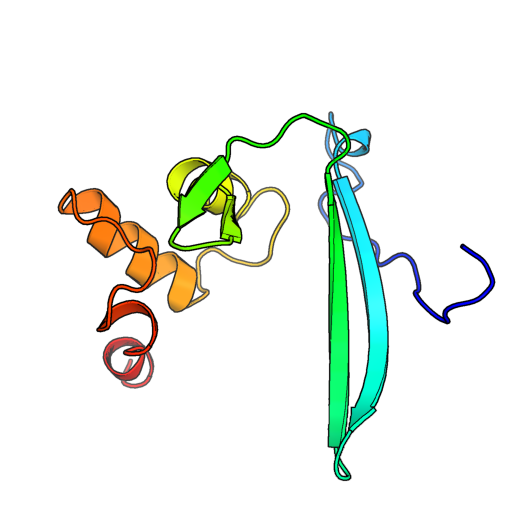0.88 83 HIS A C 1
ATOM 673 O O . HIS A 1 83 ? -13.960 -0.306 0.993 1.00 90.88 83 HIS A O 1
ATOM 679 N N . GLN A 1 84 ? -13.644 -0.838 -1.175 1.00 91.75 84 GLN A N 1
ATOM 680 C CA . GLN A 1 84 ? -14.990 -1.381 -1.389 1.00 91.75 84 GLN A CA 1
ATOM 681 C C . GLN A 1 84 ? -15.269 -2.576 -0.469 1.00 91.75 84 GLN A C 1
ATOM 683 O O . GLN A 1 84 ? -16.283 -2.588 0.229 1.00 91.75 84 GLN A O 1
ATOM 688 N N . LEU A 1 85 ? -14.339 -3.533 -0.391 1.00 94.25 85 LEU A N 1
ATOM 689 C CA . LEU A 1 85 ? -14.460 -4.699 0.490 1.00 94.25 85 LEU A CA 1
ATOM 690 C C . LEU A 1 85 ? -14.592 -4.283 1.960 1.00 94.25 85 LEU A C 1
ATOM 692 O O . LEU A 1 85 ? -15.491 -4.740 2.664 1.00 94.25 85 LEU A O 1
ATOM 696 N N . LEU A 1 86 ? -13.753 -3.352 2.419 1.00 93.75 86 LEU A N 1
ATOM 697 C CA . LEU A 1 86 ? -13.795 -2.881 3.804 1.00 93.75 86 LEU A CA 1
ATOM 698 C C . LEU A 1 86 ? -15.079 -2.113 4.138 1.00 93.75 86 LEU A C 1
ATOM 700 O O . LEU A 1 86 ? -15.572 -2.240 5.259 1.00 93.75 86 LEU A O 1
ATOM 704 N N . GLN A 1 87 ? -15.636 -1.346 3.195 1.00 93.44 87 GLN A N 1
ATOM 705 C CA . GLN A 1 87 ? -16.935 -0.679 3.364 1.00 93.44 87 GLN A CA 1
ATOM 706 C C . GLN A 1 87 ? -18.083 -1.683 3.522 1.00 93.44 87 GLN A C 1
ATOM 708 O O . GLN A 1 87 ? -19.043 -1.409 4.236 1.00 93.44 87 GLN A O 1
ATOM 713 N N . GLN A 1 88 ? -17.954 -2.862 2.913 1.00 95.06 88 GLN A N 1
ATOM 714 C CA . GLN A 1 88 ? -18.888 -3.979 3.065 1.00 95.06 88 GLN A CA 1
ATOM 715 C C . GLN A 1 88 ? -18.610 -4.828 4.321 1.00 95.06 88 GLN A C 1
ATOM 717 O O . GLN A 1 88 ? -19.307 -5.807 4.572 1.00 95.06 88 GLN A O 1
ATOM 722 N N . GLY A 1 89 ? -17.592 -4.482 5.119 1.00 94.12 89 GLY A N 1
ATOM 723 C CA . GLY A 1 89 ? -17.171 -5.266 6.284 1.00 94.12 89 GLY A CA 1
ATOM 724 C C . GLY A 1 89 ? -16.391 -6.540 5.935 1.00 94.12 89 GLY A C 1
ATOM 725 O O . GLY A 1 89 ? -16.183 -7.384 6.806 1.00 94.12 89 GLY A O 1
ATOM 726 N N . ILE A 1 90 ? -15.941 -6.683 4.686 1.00 94.69 90 ILE A N 1
ATOM 727 C CA . ILE A 1 90 ? -15.195 -7.840 4.187 1.00 94.69 90 ILE A CA 1
ATOM 728 C C . ILE A 1 90 ? -13.690 -7.582 4.330 1.00 94.69 90 ILE A C 1
ATOM 730 O O . ILE A 1 90 ? -13.182 -6.504 4.019 1.00 94.69 90 ILE A O 1
ATOM 734 N N . ASN A 1 91 ? -12.949 -8.588 4.802 1.00 92.12 91 ASN A N 1
ATOM 735 C CA . ASN A 1 91 ? -11.494 -8.513 4.904 1.00 92.12 91 ASN A CA 1
ATOM 736 C C . ASN A 1 91 ? -10.855 -8.653 3.506 1.00 92.12 91 ASN A C 1
ATOM 738 O O . ASN A 1 91 ? -11.019 -9.703 2.881 1.00 92.12 91 ASN A O 1
ATOM 742 N N . PRO A 1 92 ? -10.090 -7.657 3.0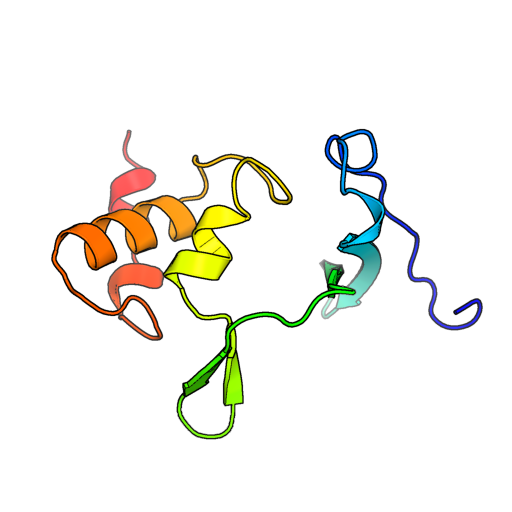21 1.00 93.88 92 PRO A N 1
ATOM 743 C CA . PRO A 1 92 ? -9.492 -7.708 1.688 1.00 93.88 92 PRO A CA 1
ATOM 744 C C . PRO A 1 92 ? -8.313 -8.685 1.586 1.00 93.88 92 PRO A C 1
ATOM 746 O O . PRO A 1 92 ? -7.895 -9.050 0.488 1.00 93.88 92 PRO A O 1
ATOM 749 N N . VAL A 1 93 ? -7.740 -9.126 2.707 1.00 92.94 93 VAL A N 1
ATOM 750 C CA . VAL A 1 93 ? -6.554 -9.981 2.686 1.00 92.94 93 VAL A CA 1
ATOM 751 C C . VAL A 1 93 ? -6.853 -11.323 2.030 1.00 92.94 93 VAL A C 1
ATOM 753 O O . VAL A 1 93 ? -7.661 -12.104 2.523 1.00 92.94 93 VAL A O 1
ATOM 756 N N . ARG A 1 94 ? -6.136 -11.603 0.933 1.00 89.62 94 ARG A N 1
ATOM 757 C CA . ARG A 1 94 ? -6.307 -12.801 0.091 1.00 89.62 94 ARG A CA 1
ATOM 758 C C . ARG A 1 94 ? -7.715 -12.947 -0.501 1.00 89.62 94 ARG A C 1
ATOM 760 O O . ARG A 1 94 ? -8.040 -14.023 -0.998 1.00 89.62 94 ARG A O 1
ATOM 767 N N . HIS A 1 95 ? -8.533 -11.894 -0.472 1.00 92.75 95 HIS A N 1
ATOM 768 C CA . HIS A 1 95 ? -9.849 -11.935 -1.087 1.00 92.75 95 HIS A CA 1
ATOM 769 C C . HIS A 1 95 ? -9.696 -12.037 -2.615 1.00 92.75 95 HIS A C 1
ATOM 771 O O . HIS A 1 95 ? -8.921 -11.258 -3.178 1.00 92.75 95 HIS A O 1
ATOM 777 N N . PRO A 1 96 ? -10.404 -12.951 -3.305 1.00 91.38 96 PRO A N 1
ATOM 778 C CA . PRO A 1 96 ? -10.247 -13.151 -4.749 1.00 91.38 96 PRO A CA 1
ATOM 779 C C . PRO A 1 96 ? -10.444 -11.875 -5.577 1.00 91.38 96 PRO A C 1
ATOM 781 O O . PRO A 1 96 ? -9.767 -11.671 -6.583 1.00 91.38 96 PRO A O 1
ATOM 784 N N . GLU A 1 97 ? -11.324 -10.977 -5.125 1.00 91.00 97 GLU A N 1
ATOM 785 C CA . GLU A 1 97 ? -11.578 -9.703 -5.805 1.00 91.00 97 GLU A CA 1
ATOM 786 C C . GLU A 1 97 ? -10.355 -8.786 -5.866 1.00 91.00 97 GLU A C 1
ATOM 788 O O . GLU A 1 97 ? -10.257 -8.003 -6.803 1.00 91.00 97 GLU A O 1
ATOM 793 N N . MET A 1 98 ? -9.376 -8.919 -4.960 1.00 91.00 98 MET A N 1
ATOM 794 C CA . MET A 1 98 ? -8.134 -8.128 -5.005 1.00 91.00 98 MET A CA 1
ATOM 795 C C . MET A 1 98 ? -7.328 -8.341 -6.293 1.00 91.00 98 MET A C 1
ATOM 797 O O . MET A 1 98 ? -6.477 -7.519 -6.630 1.00 91.00 98 MET A O 1
ATOM 801 N N . SER A 1 99 ? -7.580 -9.434 -7.016 1.00 86.81 99 SER A N 1
ATOM 802 C CA . SER A 1 99 ? -6.983 -9.720 -8.324 1.00 86.81 99 SER A CA 1
ATOM 803 C C . SER A 1 99 ? -7.928 -9.430 -9.496 1.00 86.81 99 SER A C 1
ATOM 805 O O . SER A 1 99 ? -7.513 -9.543 -10.647 1.00 86.81 99 SER A O 1
ATOM 807 N N . ASN A 1 100 ? -9.177 -9.039 -9.229 1.00 85.19 100 ASN A N 1
ATOM 808 C CA . ASN A 1 100 ? -10.191 -8.767 -10.241 1.00 85.19 100 ASN A CA 1
ATOM 809 C C . ASN A 1 100 ? -10.356 -7.259 -10.486 1.00 85.19 100 ASN A C 1
ATOM 811 O O . ASN A 1 100 ? -11.308 -6.617 -10.044 1.00 85.19 100 ASN A O 1
ATOM 815 N N . TYR A 1 101 ? -9.412 -6.689 -11.231 1.00 79.44 101 TYR A N 1
ATOM 816 C CA . TYR A 1 101 ? -9.436 -5.280 -11.628 1.00 79.44 10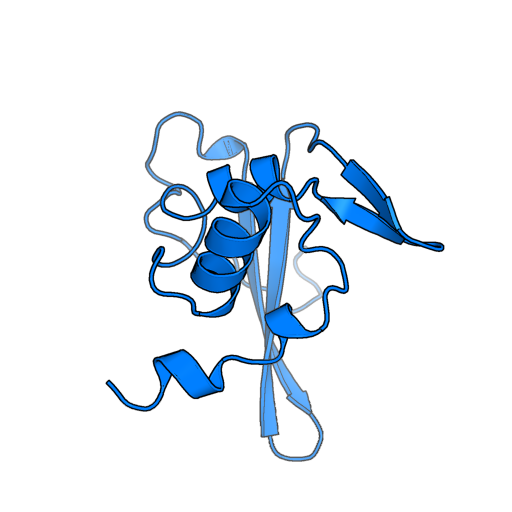1 TYR A CA 1
ATOM 817 C C . TYR A 1 101 ? -10.120 -5.039 -12.987 1.00 79.44 101 TYR A C 1
ATOM 819 O O . TYR A 1 101 ? -10.120 -3.910 -13.473 1.00 79.44 101 TYR A O 1
ATOM 827 N N . GLN A 1 102 ? -10.726 -6.066 -13.602 1.00 78.88 102 GLN A N 1
ATOM 828 C CA . GLN A 1 102 ? -11.363 -5.961 -14.926 1.00 78.88 102 GLN A CA 1
ATOM 829 C C . GLN A 1 102 ? -12.458 -4.887 -14.962 1.00 78.88 102 GLN A C 1
ATOM 831 O O . GLN A 1 102 ? -12.547 -4.137 -15.929 1.00 78.88 102 GLN A O 1
ATOM 836 N N . GLN A 1 103 ? -13.215 -4.746 -13.871 1.00 72.31 103 GLN A N 1
ATOM 837 C CA . GLN A 1 103 ? -14.271 -3.739 -13.719 1.00 72.31 103 GLN A CA 1
ATOM 838 C C . GLN A 1 103 ? -13.782 -2.277 -13.804 1.00 72.31 103 GLN A C 1
ATOM 840 O O . GLN A 1 103 ? -14.596 -1.380 -14.009 1.00 72.31 103 GLN A O 1
ATOM 845 N N . PHE A 1 104 ? -12.473 -2.030 -13.664 1.00 72.12 104 PHE A N 1
ATOM 846 C CA . PHE A 1 104 ? -11.877 -0.690 -13.717 1.00 72.12 104 PHE A CA 1
ATOM 847 C C . PHE A 1 104 ? -11.108 -0.400 -15.016 1.00 72.12 104 PHE A C 1
ATOM 849 O O . PHE A 1 104 ? -10.649 0.721 -15.207 1.00 72.12 104 PHE A O 1
ATOM 856 N N . ILE A 1 105 ? -10.946 -1.388 -15.906 1.00 68.81 105 ILE A N 1
ATOM 857 C CA . ILE A 1 105 ? -10.246 -1.221 -17.196 1.00 68.81 105 ILE A CA 1
ATOM 858 C C . ILE A 1 105 ? -11.211 -0.768 -18.309 1.00 68.81 105 ILE A C 1
ATOM 860 O O . ILE A 1 105 ? -10.778 -0.235 -19.325 1.00 68.81 105 ILE A O 1
ATOM 864 N N . SER A 1 106 ? -12.518 -0.957 -18.124 1.00 57.00 106 SER A N 1
ATOM 865 C CA . SER A 1 106 ? -13.560 -0.687 -19.124 1.00 57.00 106 SER A CA 1
ATOM 866 C C . SER A 1 106 ? -14.283 0.664 -18.963 1.00 57.00 106 SER A C 1
ATOM 868 O O . S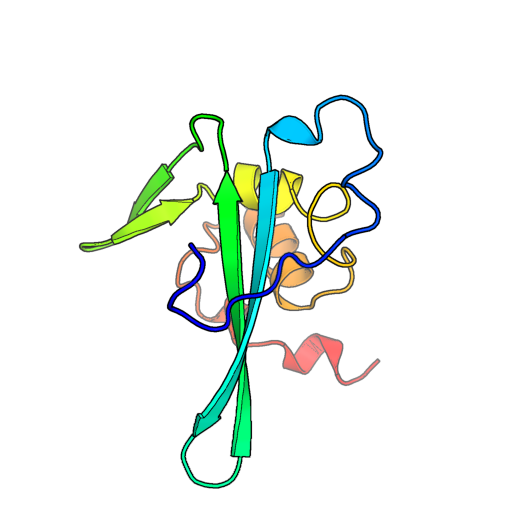ER A 1 106 ? -15.410 0.794 -19.440 1.00 57.00 106 SER A O 1
ATOM 870 N N . GLN A 1 107 ? -13.678 1.643 -18.282 1.00 52.88 107 GLN A N 1
ATOM 871 C CA . GLN A 1 107 ? -14.188 3.019 -18.126 1.00 52.88 107 GLN A CA 1
ATOM 872 C C . GLN A 1 107 ? -13.236 4.018 -18.781 1.00 52.88 107 GLN A C 1
ATOM 874 O O . GLN A 1 107 ? -13.745 5.004 -19.356 1.00 52.88 107 GLN A O 1
#

Secondary structure (DSSP, 8-state):
--SS-PEE---TTTTSTTGGGEEEEEEEEEETTEEEEEEEEEESSPPPEEEETTEEEE-HHHHHHTBTTTBS-TT-HHHHHHHHHHHTT---TT-GGGG--GGGT--

Sequence (107 aa):
MKQQEYEKTWTRFDRLPGSNTFSRYTKIVPLAGETVKVMLDIFVEEVPTIKVNNFSVVEPKFLLSLYGIKHSSDRCFAVQIAHQLLQQGINPVRHPEMSNYQQFISQ